Protein AF-A0A0K0DCK0-F1 (afdb_monomer)

Organism: Angiostrongylus cantonensis (NCBI:txid6313)

Mean predicted aligned error: 7.59 Å

pLDDT: mean 79.28, std 12.4, range [46.28, 90.69]

Solvent-accessible surface area (backbone atoms only — not comparable to full-atom values): 5955 Å² total; per-residue (Å²): 134,82,65,49,47,78,42,68,48,77,93,72,74,42,82,42,74,41,67,60,90,80,50,85,93,58,54,72,67,59,47,53,51,42,52,53,50,26,51,53,48,59,75,64,73,60,48,59,47,38,83,90,80,70,43,48,30,53,63,45,81,47,79,46,78,59,89,95,44,77,47,79,46,76,46,63,48,79,57,94,51,61,67,59,45,51,54,53,53,53,59,59,78,75,110

Radius of gyration: 14.96 Å; Cα contacts (8 Å, |Δi|>4): 100; chains: 1; bounding box: 36×30×41 Å

Secondary structure (DSSP, 8-state):
----EEES-GGGT--EEE-GGG-SSS-HHHHHHHHHHHHHHHHH-PPBP-TTT---SEEEEEEEEETTEEEEEEEEPPPS-HHHHHHHHHHHHT-

Sequence (95 aa):
MCVGFVGGRFSQNEHHVIPIHGLDNITDSMKRIVEAVTKFVQDSGLPAFDEATRCGVWKMLTVREFGADMMLILTVNPLENLEEEKKLKQGFCTR

Foldseek 3Di:
DAQADQDDDPVVVDTDGDQHVPDPPDDVVVNVVRVVVRVVVVVVVWAEQDPVVRDTFFDDWDWDDDPPDIDIDTHTDDDPDPVVSVVVVVVVVVD

Structure (mmCIF, N/CA/C/O backbone):
data_AF-A0A0K0DCK0-F1
#
_entry.id   AF-A0A0K0DCK0-F1
#
loop_
_atom_site.group_PDB
_atom_site.id
_atom_site.type_symbol
_atom_site.label_atom_id
_atom_site.label_alt_id
_atom_site.label_comp_id
_atom_site.label_asym_id
_atom_site.label_entity_id
_atom_site.label_seq_id
_atom_site.pdbx_PDB_ins_code
_atom_site.Cartn_x
_atom_site.Cartn_y
_atom_site.Cartn_z
_atom_site.occupancy
_atom_site.B_iso_or_equiv
_atom_site.auth_seq_id
_atom_site.auth_comp_id
_atom_site.auth_asym_id
_atom_site.auth_atom_id
_atom_site.pdbx_PDB_model_num
ATOM 1 N N . MET A 1 1 ? -12.031 -5.727 -2.961 1.00 50.50 1 MET A N 1
ATOM 2 C CA . MET A 1 1 ? -11.268 -4.481 -2.724 1.00 50.50 1 MET A CA 1
ATOM 3 C C . MET A 1 1 ? -9.906 -4.622 -3.392 1.00 50.50 1 MET A C 1
ATOM 5 O O . MET A 1 1 ? -9.307 -5.676 -3.237 1.00 50.50 1 MET A O 1
ATOM 9 N N . CYS A 1 2 ? -9.452 -3.646 -4.178 1.00 47.38 2 CYS A N 1
ATOM 10 C CA . CYS A 1 2 ? -8.179 -3.701 -4.910 1.00 47.38 2 CYS A CA 1
ATOM 11 C C . CYS A 1 2 ? -7.264 -2.580 -4.398 1.00 47.38 2 CYS A C 1
ATOM 13 O O . CYS A 1 2 ? -7.745 -1.457 -4.246 1.00 47.38 2 CYS A O 1
ATOM 15 N N . VAL A 1 3 ? -5.988 -2.869 -4.116 1.00 57.50 3 VAL A N 1
ATOM 16 C CA . VAL A 1 3 ? -4.982 -1.812 -3.939 1.00 57.50 3 VAL A CA 1
ATOM 17 C C . VAL A 1 3 ? -4.450 -1.517 -5.335 1.00 57.50 3 VAL A C 1
ATOM 19 O O . VAL A 1 3 ? -3.917 -2.395 -6.005 1.00 57.50 3 VAL A O 1
ATOM 22 N N . GLY A 1 4 ? -4.649 -0.293 -5.803 1.00 55.41 4 GLY A N 1
ATOM 23 C CA . GLY A 1 4 ? -4.215 0.127 -7.129 1.00 55.41 4 GLY A CA 1
ATOM 24 C C . GLY A 1 4 ? -3.716 1.560 -7.112 1.00 55.41 4 GLY A C 1
ATOM 25 O O . GLY A 1 4 ? -3.677 2.210 -6.065 1.00 55.41 4 GLY A O 1
ATOM 26 N N . PHE A 1 5 ? -3.312 2.049 -8.277 1.00 54.62 5 PHE A N 1
ATOM 27 C CA . PHE A 1 5 ? -2.869 3.428 -8.408 1.00 54.62 5 PHE A CA 1
ATOM 28 C C . PHE A 1 5 ? -4.095 4.339 -8.453 1.00 54.62 5 PHE A C 1
ATOM 30 O O . PHE A 1 5 ? -4.997 4.109 -9.261 1.00 54.62 5 PHE A O 1
ATOM 37 N N . VAL A 1 6 ? -4.139 5.364 -7.599 1.00 56.78 6 VAL A N 1
ATOM 38 C CA . VAL A 1 6 ? -5.167 6.405 -7.710 1.00 56.78 6 VAL A CA 1
ATOM 39 C C . VAL A 1 6 ? -4.802 7.269 -8.910 1.00 56.78 6 VAL A C 1
ATOM 41 O O . VAL A 1 6 ? -3.904 8.107 -8.848 1.00 56.78 6 VAL A O 1
ATOM 44 N N . GLY A 1 7 ? -5.466 7.005 -10.029 1.00 50.78 7 GLY A N 1
ATOM 45 C CA . GLY A 1 7 ? -5.443 7.854 -11.205 1.00 50.78 7 GLY A CA 1
ATOM 46 C C . GLY A 1 7 ? -6.579 8.868 -11.149 1.00 50.78 7 GLY A C 1
ATOM 47 O O . GLY A 1 7 ? -7.665 8.577 -10.649 1.00 50.78 7 GLY A O 1
ATOM 48 N N . GLY A 1 8 ? -6.324 10.057 -11.685 1.00 50.28 8 GLY A N 1
ATOM 49 C CA . GLY A 1 8 ? -7.306 11.132 -11.778 1.00 50.28 8 GLY A CA 1
ATOM 50 C C . GLY A 1 8 ? -6.748 12.474 -11.321 1.00 50.28 8 GLY A C 1
ATOM 51 O O . GLY A 1 8 ? -5.606 12.583 -10.863 1.00 50.28 8 GLY A O 1
ATOM 52 N N . ARG A 1 9 ? -7.530 13.536 -11.508 1.00 50.88 9 ARG A N 1
ATOM 53 C CA . ARG A 1 9 ? -7.157 14.876 -11.051 1.00 50.88 9 ARG A CA 1
ATOM 54 C C . ARG A 1 9 ? -7.728 15.083 -9.657 1.00 50.88 9 ARG A C 1
ATOM 56 O O . ARG A 1 9 ? -8.917 15.343 -9.514 1.00 50.88 9 ARG A O 1
ATOM 63 N N . PHE A 1 10 ? -6.856 15.079 -8.648 1.00 57.88 10 PHE A N 1
ATOM 64 C CA . PHE A 1 10 ? -7.215 15.472 -7.277 1.00 57.88 10 PHE A CA 1
ATOM 65 C C . PHE A 1 10 ? -7.914 16.843 -7.226 1.00 57.88 10 PHE A C 1
ATOM 67 O O . PHE A 1 10 ? -8.817 17.055 -6.428 1.00 57.88 10 PHE A O 1
ATOM 74 N N . SER A 1 11 ? -7.555 17.768 -8.124 1.00 56.84 11 SER A N 1
ATOM 75 C CA . SER A 1 11 ? -8.204 19.081 -8.246 1.00 56.84 11 SER A CA 1
ATOM 76 C C . SER A 1 11 ? -9.637 19.040 -8.794 1.00 56.84 11 SER A C 1
ATOM 78 O O . SER A 1 11 ? -10.349 20.033 -8.677 1.00 56.84 11 SER A O 1
ATOM 80 N N . GLN A 1 12 ? -10.056 17.926 -9.397 1.00 57.31 12 GLN A N 1
ATOM 81 C CA . GLN A 1 12 ? -11.399 17.705 -9.943 1.00 57.31 12 GLN A CA 1
ATOM 82 C C . GLN A 1 12 ? -12.198 16.664 -9.139 1.00 57.31 12 GLN A C 1
ATOM 84 O O . GLN A 1 12 ? -13.318 16.349 -9.523 1.00 57.31 12 GLN A O 1
ATOM 89 N N . ASN A 1 13 ? -11.656 16.171 -8.015 1.00 58.62 13 ASN A N 1
ATOM 90 C CA . ASN A 1 13 ? -12.294 15.177 -7.143 1.00 58.62 13 ASN A CA 1
ATOM 91 C C . ASN A 1 13 ? -12.668 13.859 -7.861 1.00 58.62 13 ASN A C 1
ATOM 93 O O . ASN A 1 13 ? -13.607 13.169 -7.471 1.00 58.62 13 ASN A O 1
ATOM 97 N N . GLU A 1 14 ? -11.941 13.519 -8.929 1.00 61.38 14 GLU A N 1
ATOM 98 C CA . GLU A 1 14 ? -12.091 12.264 -9.670 1.00 61.38 14 GLU A CA 1
ATOM 99 C C . GLU A 1 14 ? -10.988 11.303 -9.249 1.00 61.38 14 GLU A C 1
ATOM 101 O O . GLU A 1 14 ? -9.835 11.463 -9.656 1.00 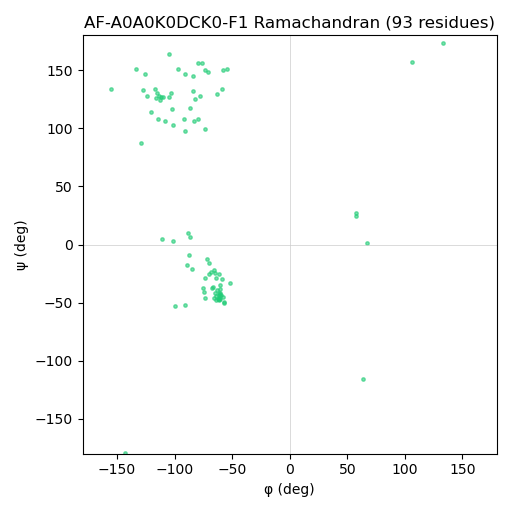61.38 14 GLU A O 1
ATOM 106 N N . HIS A 1 15 ? -11.323 10.330 -8.404 1.00 65.56 15 HIS A N 1
ATOM 107 C CA . HIS A 1 15 ? -10.378 9.327 -7.924 1.00 65.56 15 HIS A CA 1
AT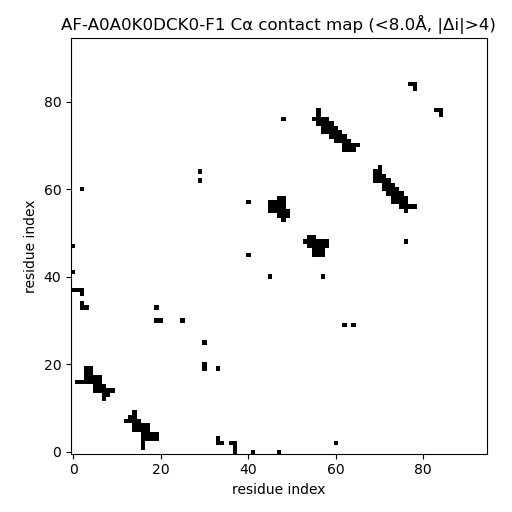OM 108 C C . HIS A 1 15 ? -10.801 7.957 -8.458 1.00 65.56 15 HIS A C 1
ATOM 110 O O . HIS A 1 15 ? -11.797 7.378 -8.021 1.00 65.56 15 HIS A O 1
ATOM 116 N N . HIS A 1 16 ? -10.043 7.428 -9.416 1.00 65.38 16 HIS A N 1
ATOM 117 C CA . HIS A 1 16 ? 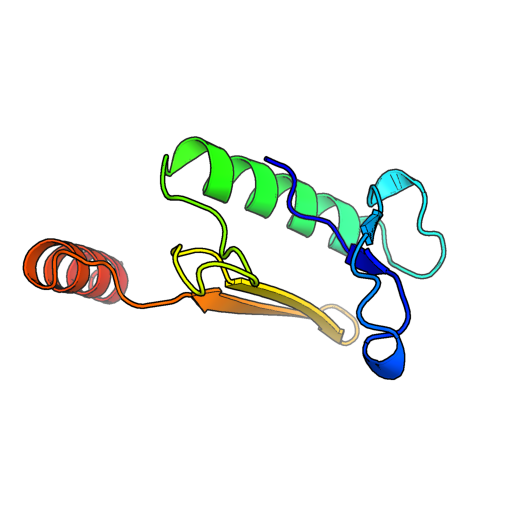-10.263 6.097 -9.971 1.00 65.38 16 HIS A CA 1
ATOM 118 C C . HIS A 1 16 ? -9.073 5.200 -9.651 1.00 65.38 16 HIS A C 1
ATOM 120 O O . HIS A 1 16 ? -7.919 5.556 -9.885 1.00 65.38 16 HIS A O 1
ATOM 126 N N . VAL A 1 17 ? -9.351 4.007 -9.129 1.00 67.81 17 VAL A N 1
ATOM 127 C CA . VAL A 1 17 ? -8.313 2.999 -8.905 1.00 67.81 17 VAL A CA 1
ATOM 128 C C . VAL A 1 17 ? -8.028 2.307 -10.236 1.00 67.81 17 VAL A C 1
ATOM 130 O O . VAL A 1 17 ? -8.855 1.542 -10.732 1.00 67.81 17 VAL A O 1
ATOM 133 N N . ILE A 1 18 ? -6.865 2.584 -10.824 1.00 70.00 18 ILE A N 1
ATOM 134 C CA . ILE A 1 18 ? -6.425 1.968 -12.078 1.00 70.00 18 ILE A CA 1
ATOM 135 C C . ILE A 1 18 ? -5.762 0.614 -11.764 1.00 70.00 18 ILE A C 1
ATOM 137 O O . ILE A 1 18 ? -4.901 0.550 -10.875 1.00 70.00 18 ILE A O 1
ATOM 141 N N . PRO A 1 19 ? -6.121 -0.472 -12.479 1.00 75.81 19 PRO A N 1
ATOM 142 C CA . PRO A 1 19 ? -5.449 -1.759 -12.351 1.00 75.81 19 PRO A CA 1
ATOM 143 C C . PRO A 1 19 ? -3.958 -1.655 -12.672 1.00 75.81 19 PRO A C 1
ATOM 145 O O . PRO A 1 19 ? -3.563 -1.099 -13.695 1.00 75.81 19 PRO A O 1
ATOM 148 N N . ILE A 1 20 ? -3.124 -2.251 -11.825 1.00 81.38 20 ILE A N 1
ATOM 149 C CA . ILE A 1 20 ? -1.677 -2.045 -11.902 1.00 81.38 20 ILE A CA 1
ATOM 150 C C . ILE A 1 20 ? -1.008 -2.692 -13.125 1.00 81.38 20 ILE A C 1
ATOM 152 O O . ILE A 1 20 ? 0.019 -2.213 -13.603 1.00 81.38 20 ILE A O 1
ATOM 156 N N . HIS A 1 21 ? -1.607 -3.750 -13.676 1.00 80.31 21 HIS A N 1
ATOM 157 C CA . HIS A 1 21 ? -1.078 -4.434 -14.858 1.00 80.31 21 HIS A CA 1
ATOM 158 C C . HIS A 1 21 ? -1.092 -3.566 -16.123 1.00 80.31 21 HIS A C 1
ATOM 160 O O . HIS A 1 21 ? -0.317 -3.837 -17.032 1.00 80.31 21 HIS A O 1
ATOM 166 N N . GLY A 1 22 ? -1.932 -2.526 -16.173 1.00 79.38 22 GLY A N 1
ATOM 167 C CA . GLY A 1 22 ? -2.009 -1.598 -17.304 1.00 79.38 22 GLY A CA 1
ATOM 168 C C . GLY A 1 22 ? -1.018 -0.431 -17.243 1.00 79.38 22 GLY A C 1
ATOM 169 O O . GLY A 1 22 ? -1.140 0.485 -18.048 1.00 79.38 22 GLY A O 1
ATOM 170 N N . LEU A 1 23 ? -0.096 -0.411 -16.272 1.00 81.56 23 LEU A N 1
ATOM 171 C CA . LEU A 1 23 ? 0.855 0.686 -16.080 1.00 81.56 23 LEU A CA 1
ATOM 172 C C . LEU A 1 23 ? 2.243 0.318 -16.622 1.00 81.56 23 LEU A C 1
ATOM 174 O O . LEU A 1 23 ? 2.906 -0.583 -16.103 1.00 81.56 23 LEU A O 1
ATOM 178 N N . ASP A 1 24 ? 2.697 1.057 -17.633 1.00 86.50 24 ASP A N 1
ATOM 179 C CA . ASP A 1 24 ? 4.007 0.856 -18.274 1.00 86.50 24 ASP A CA 1
ATOM 180 C C . ASP A 1 24 ? 5.134 1.651 -17.600 1.00 86.50 24 ASP A C 1
ATOM 182 O O . ASP A 1 24 ? 6.315 1.367 -17.779 1.00 86.50 24 ASP A O 1
ATOM 186 N N . ASN A 1 25 ? 4.784 2.658 -16.800 1.00 85.31 25 ASN A N 1
ATOM 187 C CA . ASN A 1 25 ? 5.723 3.584 -16.167 1.00 85.31 25 ASN A CA 1
ATOM 188 C C . ASN A 1 25 ? 6.250 3.106 -14.801 1.00 85.31 25 ASN A C 1
ATOM 190 O O . ASN A 1 25 ? 6.863 3.891 -14.077 1.00 85.31 25 ASN A O 1
ATOM 194 N N . ILE A 1 26 ? 5.983 1.853 -14.429 1.00 86.94 26 ILE A N 1
ATOM 195 C CA . ILE A 1 26 ? 6.425 1.231 -13.176 1.00 86.94 26 ILE A CA 1
ATOM 196 C C . ILE A 1 26 ? 7.009 -0.154 -13.452 1.00 86.94 26 ILE A C 1
ATOM 198 O O . ILE A 1 26 ? 6.608 -0.837 -14.395 1.00 86.94 26 ILE A O 1
ATOM 202 N N . THR A 1 27 ? 7.944 -0.584 -12.612 1.00 90.19 27 THR A N 1
ATOM 203 C CA . THR A 1 27 ? 8.637 -1.865 -12.788 1.00 90.19 27 THR A CA 1
ATOM 204 C C . THR A 1 27 ? 7.761 -3.052 -12.385 1.00 90.19 27 THR A C 1
ATOM 206 O O . THR A 1 27 ? 6.879 -2.942 -11.532 1.00 90.19 27 THR A O 1
ATOM 209 N N . ASP A 1 28 ? 8.045 -4.237 -12.930 1.00 90.69 28 ASP A N 1
ATOM 210 C CA . ASP A 1 28 ? 7.360 -5.478 -12.531 1.00 90.69 28 ASP A CA 1
ATOM 211 C C . ASP A 1 28 ? 7.579 -5.825 -11.051 1.00 90.69 28 ASP A C 1
ATOM 213 O O . ASP A 1 28 ? 6.764 -6.498 -10.418 1.00 90.69 28 ASP A O 1
ATOM 217 N N . SER A 1 29 ? 8.678 -5.352 -10.464 1.00 89.94 29 SER A N 1
ATOM 218 C CA . SER A 1 29 ? 8.921 -5.451 -9.025 1.00 89.94 29 SER A CA 1
ATOM 219 C C . SER A 1 29 ? 7.910 -4.624 -8.230 1.00 89.94 29 SER A C 1
ATOM 221 O O . SER A 1 29 ? 7.309 -5.158 -7.297 1.00 89.94 29 SER A O 1
ATOM 223 N N . MET A 1 30 ? 7.637 -3.376 -8.631 1.00 89.19 30 MET A N 1
ATOM 224 C CA . MET A 1 30 ? 6.560 -2.583 -8.025 1.00 89.19 30 MET A CA 1
ATOM 225 C C . MET A 1 30 ? 5.193 -3.256 -8.195 1.00 89.19 30 MET A C 1
ATOM 227 O O . MET A 1 30 ? 4.423 -3.307 -7.236 1.00 89.19 30 MET A O 1
ATOM 231 N N . LYS A 1 31 ? 4.903 -3.819 -9.378 1.00 89.81 31 LYS A N 1
ATOM 232 C CA . LYS A 1 31 ? 3.630 -4.517 -9.647 1.00 89.81 31 LYS A CA 1
ATOM 233 C C . LYS A 1 31 ? 3.398 -5.669 -8.664 1.00 89.81 31 LYS A C 1
ATOM 235 O O . LYS A 1 31 ? 2.379 -5.697 -7.974 1.00 89.81 31 LYS A O 1
ATOM 240 N N . ARG A 1 32 ? 4.403 -6.537 -8.501 1.00 90.19 32 ARG A N 1
ATOM 241 C CA . ARG A 1 32 ? 4.378 -7.659 -7.545 1.00 90.19 32 ARG A CA 1
ATOM 242 C C . ARG A 1 32 ? 4.209 -7.210 -6.093 1.00 90.19 32 ARG A C 1
ATOM 244 O O . ARG A 1 32 ? 3.496 -7.860 -5.332 1.00 90.19 32 ARG A O 1
A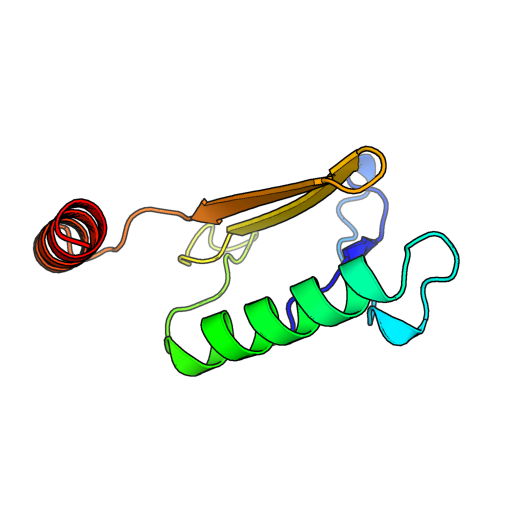TOM 251 N N . ILE A 1 33 ? 4.834 -6.096 -5.700 1.00 89.19 33 ILE A N 1
ATOM 252 C CA . ILE A 1 33 ? 4.662 -5.527 -4.355 1.00 89.19 33 ILE A CA 1
ATOM 253 C 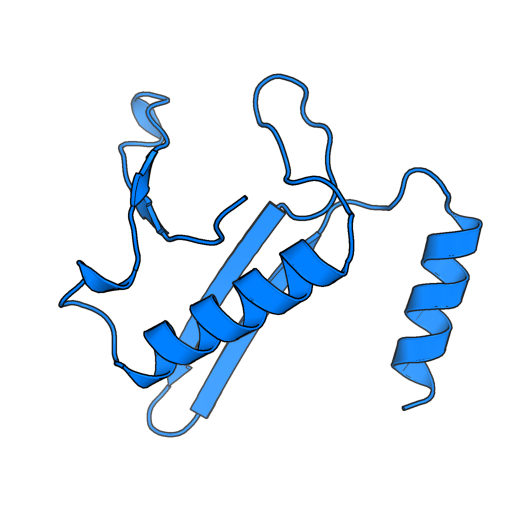C . ILE A 1 33 ? 3.201 -5.137 -4.118 1.00 89.19 33 ILE A C 1
ATOM 255 O O . ILE A 1 33 ? 2.634 -5.486 -3.084 1.00 89.19 33 ILE A O 1
ATOM 259 N N . VAL A 1 34 ? 2.573 -4.436 -5.061 1.00 87.25 34 VAL A N 1
ATOM 260 C CA . VAL A 1 34 ? 1.177 -4.006 -4.900 1.00 87.25 34 VAL A CA 1
ATOM 261 C C . VAL A 1 34 ? 0.220 -5.194 -4.888 1.00 87.25 34 VAL A C 1
ATOM 263 O O . VAL A 1 34 ? -0.729 -5.183 -4.107 1.00 87.25 34 VAL A O 1
ATOM 266 N N . GLU A 1 35 ? 0.469 -6.244 -5.670 1.00 89.06 35 GLU A N 1
ATOM 267 C CA . GLU A 1 35 ? -0.303 -7.494 -5.594 1.00 89.06 35 GLU A CA 1
ATOM 268 C C . GLU A 1 35 ? -0.194 -8.146 -4.210 1.00 89.06 35 GLU A C 1
ATOM 270 O O . GLU A 1 35 ? -1.211 -8.491 -3.600 1.00 89.06 35 GLU A O 1
ATOM 275 N N . ALA A 1 36 ? 1.024 -8.256 -3.673 1.00 89.31 36 ALA A N 1
ATOM 276 C CA . ALA A 1 36 ? 1.256 -8.812 -2.343 1.00 89.31 36 ALA A CA 1
ATOM 277 C C . ALA A 1 36 ? 0.557 -7.986 -1.249 1.00 89.31 36 ALA A C 1
ATOM 279 O O . ALA A 1 36 ? -0.108 -8.550 -0.377 1.00 89.31 36 ALA A O 1
ATOM 280 N N . VAL A 1 37 ? 0.640 -6.653 -1.319 1.00 87.94 37 VAL A N 1
ATOM 281 C CA . VAL A 1 37 ? -0.059 -5.764 -0.378 1.00 87.94 37 VAL A CA 1
ATOM 282 C C . VAL A 1 37 ? -1.576 -5.840 -0.566 1.00 87.94 37 VAL A C 1
ATOM 284 O O . VAL A 1 37 ? -2.301 -5.844 0.424 1.00 87.94 37 VAL A O 1
ATOM 287 N N . THR A 1 38 ? -2.074 -5.967 -1.799 1.00 86.31 38 THR A N 1
ATOM 288 C CA . THR A 1 38 ? -3.506 -6.173 -2.073 1.00 86.31 38 THR A CA 1
ATOM 289 C C . THR A 1 38 ? -4.013 -7.408 -1.351 1.00 86.31 38 THR A C 1
ATOM 291 O O . THR A 1 38 ? -5.016 -7.332 -0.641 1.00 86.31 38 THR A O 1
ATOM 294 N N . LYS A 1 39 ? -3.298 -8.527 -1.492 1.00 86.50 39 LYS A N 1
ATOM 295 C CA . LYS A 1 39 ? -3.645 -9.771 -0.813 1.00 86.50 39 LYS A CA 1
ATOM 296 C C . LYS A 1 39 ? -3.605 -9.608 0.706 1.00 86.50 39 LYS A C 1
ATOM 298 O O . LYS A 1 39 ? -4.557 -9.987 1.373 1.00 86.50 39 LYS A O 1
ATOM 303 N N . PHE A 1 40 ? -2.556 -8.991 1.246 1.00 86.75 40 PHE A N 1
ATOM 304 C CA . PHE A 1 40 ? -2.434 -8.732 2.683 1.00 86.75 40 PHE A CA 1
ATOM 305 C C . PHE A 1 40 ? -3.602 -7.897 3.237 1.00 86.75 40 PHE A C 1
ATOM 307 O O . PHE A 1 40 ? -4.181 -8.237 4.267 1.00 86.75 40 PHE A O 1
ATOM 314 N N . VAL A 1 41 ? -3.987 -6.831 2.532 1.00 86.06 41 VAL A N 1
ATOM 315 C CA . VAL A 1 41 ? -5.120 -5.975 2.906 1.00 86.06 41 VAL A CA 1
ATOM 316 C C . VAL A 1 41 ? -6.436 -6.753 2.860 1.00 86.06 41 VAL A C 1
ATOM 318 O O . VAL A 1 41 ? -7.224 -6.664 3.799 1.00 86.06 41 VAL A O 1
ATOM 321 N N . GLN A 1 42 ? -6.664 -7.552 1.817 1.00 85.50 42 GLN A N 1
ATOM 322 C CA . GLN A 1 42 ? -7.856 -8.400 1.712 1.00 85.50 42 GLN A CA 1
ATOM 323 C C . GLN A 1 42 ? -7.923 -9.439 2.838 1.00 85.50 42 GLN A C 1
ATOM 325 O O . GLN A 1 42 ? -8.958 -9.564 3.490 1.00 85.50 42 GLN A O 1
ATOM 330 N N . ASP A 1 43 ? -6.813 -10.132 3.097 1.00 86.25 43 ASP A N 1
ATOM 331 C CA . ASP A 1 43 ? -6.710 -11.167 4.128 1.00 86.25 43 ASP A CA 1
ATOM 332 C C . ASP A 1 43 ? -6.886 -10.580 5.546 1.00 86.25 43 ASP A C 1
ATOM 334 O O . ASP A 1 43 ? -7.307 -11.290 6.456 1.00 86.25 43 ASP A O 1
ATOM 338 N N . SER A 1 44 ? -6.616 -9.280 5.744 1.00 84.75 44 SER A N 1
ATOM 339 C CA . SER A 1 44 ? -6.820 -8.605 7.036 1.00 84.75 44 SER A CA 1
ATOM 340 C C . SER A 1 44 ? -8.292 -8.448 7.436 1.00 84.75 44 SER A C 1
ATOM 342 O O . SER A 1 44 ? -8.583 -8.264 8.615 1.00 84.75 44 SER A O 1
ATOM 344 N N . GLY A 1 45 ? -9.219 -8.453 6.469 1.00 85.62 45 GLY A N 1
ATOM 345 C CA . GLY A 1 45 ? -10.644 -8.187 6.700 1.00 85.62 45 GLY A CA 1
ATOM 346 C C . GLY A 1 45 ? -10.984 -6.748 7.124 1.00 85.62 45 GLY A C 1
ATOM 347 O O . GLY A 1 45 ? -12.154 -6.443 7.345 1.00 85.62 45 GLY A O 1
ATOM 348 N N . LEU A 1 46 ? -9.993 -5.856 7.229 1.00 85.62 46 LEU A N 1
ATOM 349 C CA . LEU A 1 46 ? -10.191 -4.464 7.631 1.00 85.62 46 LEU A CA 1
ATOM 350 C C . LEU A 1 46 ? -10.597 -3.583 6.433 1.00 85.62 46 LEU A C 1
ATOM 352 O O . LEU A 1 46 ? -10.115 -3.792 5.316 1.00 85.62 46 LEU A O 1
ATOM 356 N N . PRO A 1 47 ? -11.455 -2.569 6.643 1.00 86.19 47 PRO A N 1
ATOM 357 C CA . PRO A 1 47 ? -11.992 -1.752 5.557 1.00 86.19 47 PRO A CA 1
ATOM 358 C C . PRO A 1 47 ? -10.958 -0.813 4.914 1.00 86.19 47 PRO A C 1
ATOM 360 O O . PRO A 1 47 ? -10.067 -0.277 5.584 1.00 86.19 47 PRO A O 1
ATOM 363 N N . ALA A 1 48 ? -11.137 -0.559 3.612 1.00 85.81 48 ALA A N 1
ATOM 364 C CA . ALA A 1 48 ? -10.515 0.558 2.898 1.00 85.81 48 ALA A CA 1
ATOM 365 C C . ALA A 1 48 ? -10.892 1.889 3.527 1.00 85.81 48 ALA A C 1
ATOM 367 O O . ALA A 1 48 ? -12.021 2.038 3.990 1.00 85.81 48 ALA A O 1
ATOM 368 N N . PHE A 1 49 ? -10.003 2.869 3.433 1.00 85.81 49 PHE A N 1
ATOM 369 C CA . PHE A 1 49 ? -10.397 4.253 3.614 1.00 85.81 49 PHE A CA 1
ATOM 370 C C . PHE A 1 49 ? -11.386 4.682 2.524 1.00 85.81 49 PHE A C 1
ATOM 372 O O . PHE A 1 49 ? -11.120 4.511 1.334 1.00 85.81 49 PHE A O 1
ATOM 379 N N . ASP A 1 50 ? -12.498 5.266 2.948 1.00 83.38 50 ASP A N 1
ATOM 380 C CA . ASP A 1 50 ? -13.511 5.874 2.095 1.00 83.38 50 ASP A CA 1
ATOM 381 C C . ASP A 1 50 ? -13.511 7.393 2.307 1.00 83.38 50 ASP A C 1
ATOM 383 O O . ASP A 1 50 ? -13.592 7.887 3.432 1.00 83.38 50 ASP A O 1
ATOM 387 N N . GLU A 1 51 ? -13.392 8.159 1.225 1.00 79.81 51 GLU A N 1
ATOM 388 C CA . GLU A 1 51 ? -13.217 9.613 1.312 1.00 79.81 51 GLU A CA 1
ATOM 389 C C . GLU A 1 51 ? -14.487 10.368 1.710 1.00 79.81 51 GLU A C 1
ATOM 391 O O . GLU A 1 51 ? -14.392 11.425 2.341 1.00 79.81 51 GLU A O 1
ATOM 396 N N . ALA A 1 52 ? -15.664 9.832 1.374 1.00 82.00 52 ALA A N 1
ATOM 397 C CA . ALA A 1 52 ? -16.945 10.468 1.664 1.00 82.00 52 ALA A CA 1
ATOM 398 C C . ALA A 1 52 ? -17.289 10.367 3.157 1.00 82.00 52 ALA A C 1
ATOM 400 O O . ALA A 1 52 ? -17.670 11.354 3.786 1.00 82.00 52 ALA A O 1
ATOM 401 N N . THR A 1 53 ? -17.112 9.180 3.732 1.00 86.62 53 THR A N 1
ATOM 402 C CA . THR A 1 53 ? -17.347 8.894 5.155 1.00 86.62 53 THR A CA 1
ATOM 403 C C . THR A 1 53 ? -16.148 9.244 6.034 1.00 86.62 53 THR A C 1
ATOM 405 O O . THR A 1 53 ? -16.312 9.460 7.233 1.00 86.62 53 THR A O 1
ATOM 408 N N . ARG A 1 54 ? -14.946 9.337 5.447 1.00 83.69 54 ARG A N 1
ATOM 409 C CA . ARG A 1 54 ? -13.653 9.475 6.144 1.00 83.69 54 ARG A CA 1
ATOM 410 C C . ARG A 1 54 ? -13.374 8.341 7.133 1.00 83.69 54 ARG A C 1
ATOM 412 O O . ARG A 1 54 ? -12.594 8.517 8.070 1.00 83.69 54 ARG A O 1
ATOM 419 N N . CYS A 1 55 ? -13.981 7.183 6.909 1.00 84.69 55 CYS A N 1
ATOM 420 C CA . CYS A 1 55 ? -13.827 5.987 7.725 1.00 84.69 55 CYS A CA 1
ATOM 421 C C . CYS A 1 55 ? -12.947 4.956 7.014 1.00 84.69 55 CYS A C 1
ATOM 423 O O . CYS A 1 55 ? -12.729 5.036 5.809 1.00 84.69 55 CYS A O 1
ATOM 425 N N . GLY A 1 56 ? -12.452 3.975 7.770 1.00 86.06 56 GLY A N 1
ATOM 426 C CA . GLY A 1 56 ? -11.673 2.854 7.247 1.00 86.06 56 GLY A CA 1
ATOM 427 C C . GLY A 1 56 ? -10.182 2.925 7.559 1.00 86.06 56 GLY A C 1
ATOM 428 O O . GLY A 1 56 ? -9.643 3.996 7.833 1.00 86.06 56 GLY A O 1
ATOM 429 N N . VAL A 1 57 ? -9.524 1.764 7.549 1.00 88.50 57 VAL A N 1
ATOM 430 C CA . VAL A 1 57 ? -8.165 1.578 8.080 1.00 88.50 57 VAL A CA 1
ATOM 431 C C . VAL A 1 57 ? -7.115 1.796 6.999 1.00 88.50 57 VAL A C 1
ATOM 433 O O . VAL A 1 57 ? -6.189 2.581 7.188 1.00 88.50 57 VAL A O 1
ATOM 436 N N . TRP A 1 58 ? -7.240 1.126 5.854 1.00 88.31 58 TRP A N 1
ATOM 437 C CA . TRP A 1 58 ? -6.206 1.136 4.817 1.00 88.31 58 TRP A CA 1
ATOM 438 C C . TRP A 1 58 ? -6.322 2.369 3.926 1.00 88.31 58 TRP A C 1
ATOM 440 O O . TRP A 1 58 ? -7.225 2.442 3.094 1.00 88.31 58 TRP A O 1
ATOM 450 N N . LYS A 1 59 ? -5.409 3.334 4.087 1.00 86.00 59 LYS A N 1
ATOM 451 C CA . LYS A 1 59 ? -5.525 4.648 3.443 1.00 86.00 59 LYS A CA 1
ATOM 452 C C . LYS A 1 59 ? -4.684 4.805 2.185 1.00 86.00 59 LYS A C 1
ATOM 454 O O . LYS A 1 59 ? -5.203 5.227 1.160 1.00 86.00 59 LYS A O 1
ATOM 459 N N . MET A 1 60 ? -3.384 4.527 2.258 1.00 85.88 60 MET A N 1
ATOM 460 C CA . MET A 1 60 ? -2.486 4.784 1.128 1.00 85.88 60 MET A CA 1
ATOM 461 C C . MET A 1 60 ? -1.257 3.888 1.173 1.00 85.88 60 MET A C 1
ATOM 463 O O . MET A 1 60 ? -0.598 3.800 2.204 1.00 85.88 60 MET A O 1
ATOM 467 N N . LEU A 1 61 ? -0.912 3.286 0.037 1.00 87.12 61 LEU A N 1
ATOM 468 C CA . LEU A 1 61 ? 0.379 2.643 -0.184 1.00 87.12 61 LEU A CA 1
ATOM 469 C C . LEU A 1 61 ? 1.228 3.537 -1.092 1.00 87.12 61 LEU A C 1
ATOM 471 O O . LEU A 1 61 ? 0.805 3.892 -2.188 1.00 87.12 61 LEU A O 1
ATOM 475 N N . THR A 1 62 ? 2.439 3.861 -0.656 1.00 87.31 62 THR A N 1
ATOM 476 C CA . THR A 1 62 ? 3.480 4.465 -1.492 1.00 87.31 62 THR A CA 1
ATOM 477 C C . THR A 1 62 ? 4.616 3.465 -1.649 1.00 87.31 62 THR A C 1
ATOM 479 O O . THR A 1 62 ? 5.186 3.021 -0.653 1.00 87.31 62 THR A O 1
ATOM 482 N N . VAL A 1 63 ? 4.963 3.139 -2.892 1.00 87.62 63 VAL A N 1
ATOM 483 C CA . VAL A 1 63 ? 6.136 2.323 -3.230 1.00 87.62 63 VAL A CA 1
ATOM 484 C C . VAL A 1 63 ? 7.152 3.231 -3.911 1.00 87.62 63 VAL A C 1
ATOM 486 O O . VAL A 1 63 ? 6.809 3.941 -4.857 1.00 87.62 63 VAL A O 1
ATOM 489 N N . ARG A 1 64 ? 8.389 3.247 -3.415 1.00 88.69 64 ARG A N 1
ATOM 490 C CA . ARG A 1 64 ? 9.507 3.970 -4.028 1.00 88.69 64 ARG A CA 1
ATOM 491 C C . ARG A 1 64 ? 10.647 3.002 -4.291 1.00 88.69 64 ARG A C 1
ATOM 493 O O . ARG A 1 64 ? 11.083 2.312 -3.377 1.00 88.69 64 ARG A O 1
ATOM 500 N N . GLU A 1 65 ? 11.126 2.991 -5.525 1.00 86.38 65 GLU A N 1
ATOM 501 C CA . GLU A 1 65 ? 12.282 2.207 -5.951 1.00 86.38 65 GLU A CA 1
ATOM 502 C C . GLU A 1 65 ? 13.487 3.137 -6.087 1.00 86.38 65 GLU A C 1
ATOM 504 O O . GLU A 1 65 ? 13.398 4.200 -6.707 1.00 86.38 65 GLU A O 1
ATOM 509 N N . PHE A 1 66 ? 14.603 2.748 -5.480 1.00 87.88 66 PHE A N 1
ATOM 510 C CA . PHE A 1 66 ? 15.860 3.485 -5.484 1.00 87.88 66 PHE A CA 1
ATOM 511 C C . PHE A 1 66 ? 16.982 2.530 -5.897 1.00 87.88 66 PHE A C 1
ATOM 513 O O . PHE A 1 66 ? 17.623 1.895 -5.062 1.00 87.88 66 PHE A O 1
ATOM 520 N N . GLY A 1 67 ? 17.217 2.397 -7.203 1.00 85.31 67 GLY A N 1
ATOM 521 C CA . GLY A 1 67 ? 18.186 1.426 -7.713 1.00 85.31 67 GLY A CA 1
ATOM 522 C C . GLY A 1 67 ? 17.756 -0.005 -7.384 1.00 85.31 67 GLY A C 1
ATOM 523 O O . GLY A 1 67 ? 16.727 -0.452 -7.873 1.00 85.31 67 GLY A O 1
ATOM 524 N N . ALA A 1 68 ? 18.543 -0.714 -6.570 1.00 84.19 68 ALA A N 1
ATOM 525 C CA . ALA A 1 68 ? 18.218 -2.070 -6.118 1.00 84.19 68 ALA A CA 1
ATOM 526 C C . ALA A 1 68 ? 17.345 -2.106 -4.846 1.00 84.19 68 ALA A C 1
ATOM 528 O O . ALA A 1 68 ? 16.868 -3.177 -4.469 1.00 84.19 68 ALA A O 1
ATOM 529 N N . ASP A 1 69 ? 17.138 -0.960 -4.192 1.00 89.81 69 ASP A N 1
ATOM 530 C CA . ASP A 1 69 ? 16.392 -0.864 -2.941 1.00 89.81 69 ASP A CA 1
ATOM 531 C C . ASP A 1 69 ? 14.932 -0.462 -3.167 1.00 89.81 69 ASP A C 1
ATOM 533 O O . ASP A 1 69 ? 14.582 0.266 -4.099 1.00 89.81 69 ASP A O 1
ATOM 537 N N . MET A 1 70 ? 14.070 -0.906 -2.252 1.00 87.75 70 MET A N 1
ATOM 538 C CA . MET A 1 70 ? 12.641 -0.604 -2.243 1.00 87.75 70 MET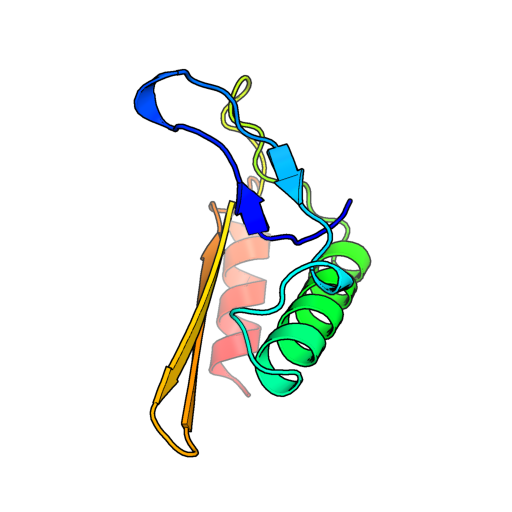 A CA 1
ATOM 539 C C . MET A 1 70 ? 12.222 -0.054 -0.883 1.00 87.75 70 MET A C 1
ATOM 541 O O . MET A 1 70 ? 12.522 -0.629 0.162 1.00 87.75 70 MET A O 1
ATOM 545 N N . MET A 1 71 ? 11.460 1.034 -0.900 1.00 89.19 71 MET A N 1
ATOM 546 C CA . MET A 1 71 ? 10.822 1.617 0.273 1.00 89.19 71 MET A CA 1
ATOM 547 C C . MET A 1 71 ? 9.307 1.538 0.119 1.00 89.19 71 MET A C 1
ATOM 549 O O . MET A 1 71 ? 8.741 2.016 -0.865 1.00 89.19 71 MET A O 1
ATOM 553 N N . LEU A 1 72 ? 8.649 0.960 1.122 1.00 88.62 72 LEU A N 1
ATOM 554 C CA . LEU A 1 72 ? 7.198 0.872 1.200 1.00 88.62 72 LEU A CA 1
ATOM 555 C C . LEU A 1 72 ? 6.719 1.730 2.369 1.00 88.62 72 LEU A C 1
ATOM 557 O O . LEU A 1 72 ? 7.188 1.572 3.495 1.00 88.62 72 LEU A O 1
ATOM 561 N N . ILE A 1 73 ? 5.766 2.619 2.110 1.00 88.38 73 ILE A N 1
ATOM 562 C CA . ILE A 1 73 ? 5.090 3.409 3.139 1.00 88.38 73 ILE A CA 1
ATOM 563 C C . ILE A 1 73 ? 3.604 3.084 3.056 1.00 88.38 73 ILE A C 1
ATOM 565 O O . ILE A 1 73 ? 2.953 3.405 2.063 1.00 88.38 73 ILE A O 1
ATOM 569 N N . LEU A 1 74 ? 3.072 2.449 4.099 1.00 86.75 74 LEU A N 1
ATOM 570 C CA . LEU A 1 74 ? 1.653 2.127 4.216 1.00 86.75 74 LEU A CA 1
ATOM 571 C C . LEU A 1 74 ? 1.023 3.028 5.279 1.00 86.75 74 LEU A C 1
ATOM 573 O O . LEU A 1 74 ? 1.268 2.879 6.473 1.00 86.75 74 LEU A O 1
ATOM 577 N N . THR A 1 75 ? 0.241 4.004 4.835 1.00 88.62 75 THR A N 1
ATOM 578 C CA . THR A 1 75 ? -0.536 4.882 5.708 1.00 88.62 75 THR A CA 1
ATOM 579 C C . THR A 1 75 ? -1.829 4.185 6.106 1.00 88.62 75 THR A C 1
ATOM 581 O O . THR A 1 75 ? -2.618 3.783 5.245 1.00 88.62 75 THR A O 1
ATOM 584 N N . VAL A 1 76 ? -2.056 4.094 7.414 1.00 88.06 76 VAL A N 1
ATOM 585 C CA . VAL A 1 76 ? -3.266 3.529 8.011 1.00 88.06 76 VAL A CA 1
ATOM 586 C C . VAL A 1 76 ? -3.903 4.525 8.970 1.00 88.06 76 VAL A C 1
ATOM 588 O O . VAL A 1 76 ? -3.200 5.303 9.617 1.00 88.06 76 VAL A O 1
ATOM 591 N N . ASN A 1 77 ? -5.228 4.502 9.061 1.00 88.12 77 ASN A N 1
ATOM 592 C CA . ASN A 1 77 ? -5.932 5.144 10.162 1.00 88.12 77 ASN A CA 1
ATOM 593 C C . ASN A 1 77 ? -5.894 4.238 11.407 1.00 88.12 77 ASN A C 1
ATOM 595 O O . ASN A 1 77 ? -5.751 3.019 11.266 1.00 88.12 77 ASN A O 1
ATOM 599 N N . PRO A 1 78 ? -6.032 4.815 12.614 1.00 85.00 78 PRO A N 1
ATOM 600 C CA . PRO A 1 78 ? -6.193 4.044 13.844 1.00 85.00 78 PRO A CA 1
ATOM 601 C C . PRO A 1 78 ? -7.361 3.059 13.739 1.00 85.00 78 PRO A C 1
ATOM 603 O O . PRO A 1 78 ? -8.338 3.323 13.028 1.00 85.00 78 PRO A O 1
ATOM 606 N N . LEU A 1 79 ? -7.278 1.946 14.466 1.00 84.06 79 LEU A N 1
ATOM 607 C CA . LEU A 1 79 ? -8.434 1.063 14.603 1.00 84.06 79 LEU A CA 1
ATOM 608 C C . LEU A 1 79 ? -9.446 1.731 15.538 1.00 84.06 79 LEU A C 1
ATOM 610 O O . LEU A 1 79 ? -9.069 2.445 16.465 1.00 84.06 79 LEU A O 1
ATOM 614 N N . GLU A 1 80 ? -10.736 1.456 15.347 1.00 80.00 80 GLU A N 1
ATOM 615 C CA . GLU A 1 80 ? -11.759 1.914 16.299 1.00 80.00 80 GLU A CA 1
ATOM 616 C C . GLU A 1 80 ? -11.510 1.331 17.700 1.00 80.00 80 GLU A C 1
ATOM 618 O O . GLU A 1 80 ? -11.705 2.001 18.715 1.00 80.00 80 GLU A O 1
ATOM 623 N N . ASN A 1 81 ? -11.013 0.091 17.757 1.00 85.50 81 ASN A N 1
ATOM 624 C CA . ASN A 1 81 ? -10.631 -0.575 18.992 1.00 85.50 81 ASN A CA 1
ATOM 625 C C . ASN A 1 81 ? -9.148 -0.335 19.327 1.00 85.50 81 ASN A C 1
ATOM 627 O O . ASN A 1 81 ? -8.251 -1.047 18.868 1.00 85.50 81 ASN A O 1
ATOM 631 N N . LEU A 1 82 ? -8.900 0.640 20.203 1.00 83.81 82 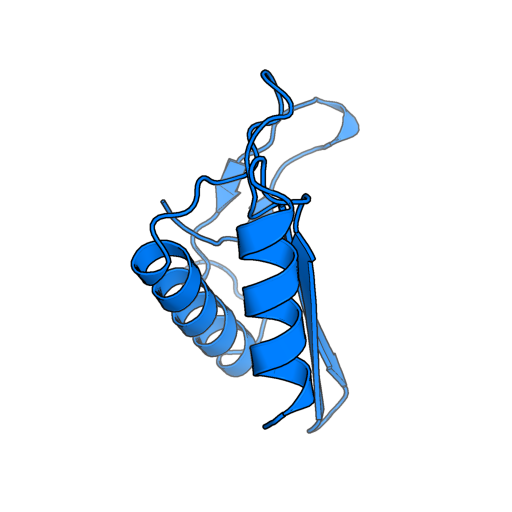LEU A N 1
ATOM 632 C CA . LEU A 1 82 ? -7.559 1.006 20.672 1.00 83.81 82 LEU A CA 1
ATOM 633 C C . LEU A 1 82 ? -6.798 -0.144 21.356 1.00 83.81 82 LEU A C 1
ATOM 635 O O . LEU A 1 82 ? -5.568 -0.169 21.320 1.00 83.81 82 LEU A O 1
ATOM 639 N N . GLU A 1 83 ? -7.491 -1.091 21.993 1.00 87.88 83 GLU A N 1
ATOM 640 C CA . GLU A 1 83 ? -6.839 -2.225 22.660 1.00 87.88 83 GLU A CA 1
ATOM 641 C C . GLU A 1 83 ? -6.350 -3.271 21.656 1.00 87.88 83 GLU A C 1
ATOM 643 O O . GLU A 1 83 ? -5.255 -3.819 21.811 1.00 87.88 83 GLU A O 1
ATOM 648 N N . 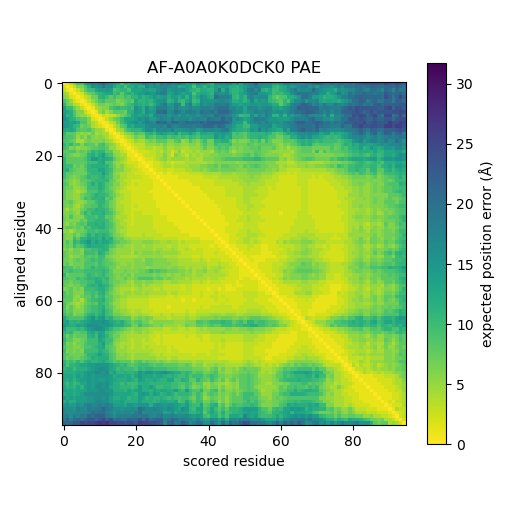GLU A 1 84 ? -7.107 -3.511 20.585 1.00 83.50 84 GLU A N 1
ATOM 649 C CA . GLU A 1 84 ? -6.634 -4.325 19.461 1.00 83.50 84 GLU A CA 1
ATOM 650 C C . GLU A 1 84 ? -5.454 -3.662 18.756 1.00 83.50 84 GLU A C 1
ATOM 652 O O . GLU A 1 84 ? -4.456 -4.328 18.479 1.00 83.50 84 GLU A O 1
ATOM 657 N N . GLU A 1 85 ? -5.506 -2.345 18.551 1.00 83.88 85 GLU A N 1
ATOM 658 C CA . GLU A 1 85 ? -4.404 -1.602 17.939 1.00 83.88 85 GLU A CA 1
ATOM 659 C C . GLU A 1 85 ? -3.114 -1.707 18.763 1.00 83.88 85 GLU A C 1
ATOM 661 O O . GLU A 1 85 ? -2.036 -1.942 18.209 1.00 83.88 85 GLU A O 1
ATOM 666 N N . LYS A 1 86 ? -3.207 -1.586 20.094 1.00 84.12 86 LYS A N 1
ATOM 667 C CA . LYS A 1 86 ? -2.058 -1.768 20.995 1.00 84.12 86 LYS A CA 1
ATOM 668 C C . LYS A 1 86 ? -1.484 -3.177 20.907 1.00 84.12 86 LYS A C 1
ATOM 670 O O . LYS A 1 86 ? -0.266 -3.313 20.784 1.00 84.12 86 LYS A O 1
ATOM 675 N N . LYS A 1 87 ? -2.331 -4.213 20.940 1.00 84.69 87 LYS A N 1
ATOM 676 C CA . LYS A 1 87 ? -1.890 -5.614 20.807 1.00 84.69 87 LYS A CA 1
ATOM 677 C C . LYS A 1 87 ? -1.177 -5.848 19.479 1.00 84.69 87 LYS A C 1
ATOM 679 O O . LYS A 1 87 ? -0.120 -6.473 19.450 1.00 84.69 87 LYS A O 1
AT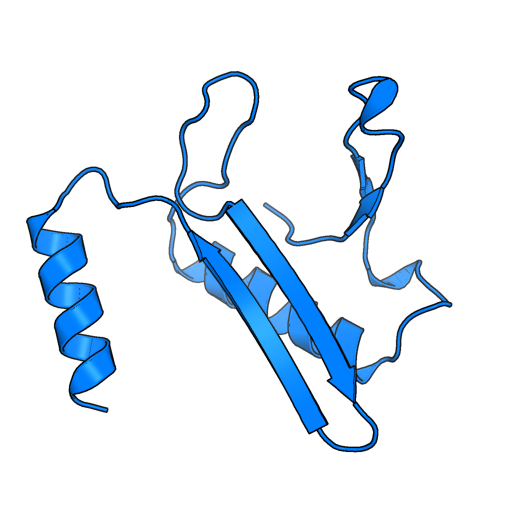OM 684 N N . LEU A 1 88 ? -1.723 -5.299 18.396 1.00 77.69 88 LEU A N 1
ATOM 685 C CA . LEU A 1 88 ? -1.167 -5.430 17.054 1.00 77.69 88 LEU A CA 1
ATOM 686 C C . LEU A 1 88 ? 0.210 -4.753 16.961 1.00 77.69 88 LEU A C 1
ATOM 688 O O . LEU A 1 88 ? 1.175 -5.383 16.533 1.00 77.69 88 LEU A O 1
ATOM 692 N N . LYS A 1 89 ? 0.339 -3.515 17.459 1.00 78.44 89 LYS A N 1
ATOM 693 C CA . LYS A 1 89 ? 1.622 -2.788 17.523 1.00 78.44 89 LYS A CA 1
ATOM 694 C C . LYS A 1 89 ? 2.665 -3.505 18.386 1.00 78.44 89 LYS A C 1
ATOM 696 O O . LYS A 1 89 ? 3.819 -3.600 17.982 1.00 78.44 89 LYS A O 1
ATOM 701 N N . GLN A 1 90 ? 2.274 -4.052 19.538 1.00 80.31 90 GLN A N 1
ATOM 702 C CA . GLN A 1 90 ? 3.181 -4.835 20.388 1.00 80.31 90 GLN A CA 1
ATOM 703 C C . GLN A 1 90 ? 3.676 -6.108 19.690 1.00 80.31 90 GLN A C 1
ATOM 705 O O . GLN A 1 90 ? 4.859 -6.437 19.790 1.00 80.31 90 GLN A O 1
ATOM 710 N N . GLY A 1 91 ? 2.802 -6.788 18.942 1.00 75.19 91 GLY A N 1
ATOM 711 C CA . GLY A 1 91 ? 3.169 -7.951 18.133 1.00 75.19 91 GLY A CA 1
ATOM 712 C C . GLY A 1 91 ? 4.159 -7.629 17.007 1.00 75.19 91 GLY A C 1
ATOM 713 O O . GLY A 1 91 ? 4.969 -8.481 16.650 1.00 75.19 91 GLY A O 1
ATOM 714 N N . PHE A 1 92 ? 4.140 -6.402 16.475 1.00 67.56 92 PHE A N 1
ATOM 715 C CA . PHE A 1 92 ? 5.134 -5.941 15.500 1.00 67.56 92 PHE A CA 1
ATOM 716 C C . PHE A 1 92 ? 6.497 -5.645 16.132 1.00 67.56 92 PHE A C 1
ATOM 718 O O . PHE A 1 92 ? 7.510 -6.013 15.554 1.00 67.56 92 PHE A O 1
ATOM 725 N N . CYS A 1 93 ? 6.542 -5.019 17.311 1.00 64.00 93 CYS A N 1
ATOM 726 C CA . CYS A 1 93 ? 7.807 -4.676 17.976 1.00 64.00 93 CYS A CA 1
ATOM 727 C C . CYS A 1 93 ? 8.567 -5.886 18.550 1.00 64.00 93 CYS A C 1
ATOM 729 O O . CYS A 1 93 ? 9.708 -5.735 18.977 1.00 64.00 93 CYS A O 1
ATOM 731 N N . THR A 1 94 ? 7.925 -7.053 18.634 1.00 69.00 94 THR A N 1
ATOM 732 C CA . THR A 1 94 ? 8.498 -8.284 19.210 1.00 69.00 94 THR A CA 1
ATOM 733 C C . THR A 1 94 ? 8.990 -9.288 18.161 1.00 69.00 94 THR A C 1
ATOM 735 O O . THR A 1 94 ? 9.452 -10.364 18.538 1.00 69.00 94 THR A O 1
ATOM 738 N N . ARG A 1 95 ? 8.912 -8.950 16.867 1.00 46.28 95 ARG A N 1
ATOM 739 C CA . ARG A 1 95 ? 9.467 -9.723 15.744 1.00 46.28 95 ARG A CA 1
ATOM 740 C C . ARG A 1 95 ? 10.752 -9.094 15.229 1.00 46.28 95 ARG A C 1
ATOM 742 O O . ARG A 1 95 ? 11.624 -9.881 14.807 1.00 46.28 95 ARG A O 1
#

Nearest PDB structures (foldseek):
  7x5c-assembly1_A  TM=3.353E-01  e=1.038E+00  Tetrahymena
  6usq-assembly1_A  TM=3.654E-01  e=3.036E+00  Tribolium castaneum

InterPro domains:
  IPR045850 tRNA (uracil(54)-C(5))-methyltransferase, metazoa type [PTHR45904] (2-86)